Protein AF-A0A1J5JRM4-F1 (afdb_monomer)

Structure (mmCIF, N/CA/C/O backbone):
data_AF-A0A1J5JRM4-F1
#
_entry.id   AF-A0A1J5JRM4-F1
#
loop_
_atom_site.group_PDB
_atom_site.id
_atom_site.type_symbol
_atom_site.label_atom_id
_atom_site.label_alt_id
_atom_site.label_comp_id
_atom_site.label_asym_id
_atom_site.label_entity_id
_atom_site.label_seq_id
_atom_site.pdbx_PDB_ins_code
_atom_site.Cartn_x
_atom_site.Cartn_y
_atom_site.Cartn_z
_atom_site.occupancy
_atom_site.B_iso_or_equiv
_atom_site.auth_seq_id
_atom_site.auth_comp_id
_atom_site.auth_asym_id
_atom_site.auth_atom_id
_atom_site.pdbx_PDB_model_num
ATOM 1 N N . MET A 1 1 ? 2.157 -21.360 -23.390 1.00 80.12 1 MET A N 1
ATOM 2 C CA . MET A 1 1 ? 1.286 -21.694 -22.237 1.00 80.12 1 MET A CA 1
ATOM 3 C C . MET A 1 1 ? 1.100 -20.435 -21.395 1.00 80.12 1 MET A C 1
ATOM 5 O O . MET A 1 1 ? 2.101 -19.796 -21.102 1.00 80.12 1 MET A O 1
ATOM 9 N N . VAL A 1 2 ? -0.135 -20.054 -21.044 1.00 91.12 2 VAL A N 1
ATOM 10 C CA . VAL A 1 2 ? -0.454 -18.749 -20.412 1.00 91.12 2 VAL A CA 1
ATOM 11 C C . VAL A 1 2 ? 0.313 -18.512 -19.104 1.00 91.12 2 VAL A C 1
ATOM 13 O O . VAL A 1 2 ? 0.853 -17.432 -18.904 1.00 91.12 2 VAL A O 1
ATOM 16 N N . LEU A 1 3 ? 0.445 -19.534 -18.252 1.00 92.81 3 LEU A N 1
ATOM 17 C CA . LEU A 1 3 ? 1.163 -19.418 -16.975 1.00 92.81 3 LEU A CA 1
ATOM 18 C C . LEU A 1 3 ? 2.643 -19.044 -17.139 1.00 92.81 3 LEU A C 1
ATOM 20 O O . LEU A 1 3 ? 3.147 -18.221 -16.384 1.00 92.81 3 LEU A O 1
ATOM 24 N N . ALA A 1 4 ? 3.325 -19.606 -18.141 1.00 94.38 4 ALA A N 1
ATOM 25 C CA . ALA A 1 4 ? 4.727 -19.284 -18.402 1.00 94.38 4 ALA A CA 1
ATOM 26 C C . ALA A 1 4 ? 4.894 -17.818 -18.836 1.00 94.38 4 ALA A C 1
ATOM 28 O O . ALA A 1 4 ? 5.795 -17.141 -18.355 1.00 94.38 4 ALA A O 1
ATOM 29 N N . ALA A 1 5 ? 3.981 -17.311 -19.673 1.00 93.81 5 ALA A N 1
ATOM 30 C CA . ALA A 1 5 ? 3.987 -15.911 -20.096 1.00 93.81 5 ALA A CA 1
ATOM 31 C C . ALA A 1 5 ? 3.731 -14.948 -18.923 1.00 93.81 5 ALA A C 1
ATOM 33 O O . ALA A 1 5 ? 4.382 -13.911 -18.823 1.00 93.81 5 ALA A O 1
ATOM 34 N N . LEU A 1 6 ? 2.821 -15.305 -18.007 1.00 96.25 6 LEU A N 1
ATOM 35 C CA . LEU A 1 6 ? 2.580 -14.521 -16.793 1.00 96.25 6 LEU A CA 1
ATOM 36 C C . LEU A 1 6 ? 3.797 -14.519 -15.862 1.00 96.25 6 LEU A C 1
ATOM 38 O O . LEU A 1 6 ? 4.159 -13.467 -15.350 1.00 96.25 6 LEU A O 1
ATOM 42 N N . ALA A 1 7 ? 4.452 -15.665 -15.668 1.00 95.38 7 ALA A N 1
ATOM 43 C CA . ALA A 1 7 ? 5.655 -15.755 -14.843 1.00 95.38 7 ALA A CA 1
ATOM 44 C C . ALA A 1 7 ? 6.826 -14.944 -15.427 1.00 95.38 7 ALA A C 1
ATOM 46 O O . ALA A 1 7 ? 7.523 -14.245 -14.691 1.00 95.38 7 ALA A O 1
ATOM 47 N N . GLU A 1 8 ? 7.019 -14.997 -16.747 1.00 95.19 8 GLU A N 1
ATOM 48 C CA . GLU A 1 8 ? 8.041 -14.207 -17.438 1.00 95.19 8 GLU A CA 1
ATOM 49 C C . GLU A 1 8 ? 7.795 -12.705 -17.264 1.00 95.19 8 GLU A C 1
ATOM 51 O O . GLU A 1 8 ? 8.706 -11.947 -16.917 1.00 95.19 8 GLU A O 1
ATOM 56 N N . GLU A 1 9 ? 6.555 -12.259 -17.456 1.00 94.75 9 GLU A N 1
ATOM 57 C CA . GLU A 1 9 ? 6.234 -10.854 -17.265 1.00 94.75 9 GLU A CA 1
ATOM 58 C C . GLU A 1 9 ? 6.305 -10.426 -15.804 1.00 94.75 9 GLU A C 1
ATOM 60 O O . GLU A 1 9 ? 6.806 -9.340 -15.541 1.00 94.75 9 GLU A O 1
ATOM 65 N N . PHE A 1 10 ? 5.876 -11.261 -14.857 1.00 95.19 10 PHE A N 1
ATOM 66 C CA . PHE A 1 10 ? 6.041 -10.984 -13.433 1.00 95.19 10 PHE A CA 1
ATOM 67 C C . PHE A 1 10 ? 7.498 -10.653 -13.105 1.00 95.19 10 PHE A C 1
ATOM 69 O O . PHE A 1 10 ? 7.787 -9.623 -12.490 1.00 95.19 10 PHE A O 1
ATOM 76 N N . ALA A 1 11 ? 8.420 -11.503 -13.569 1.00 93.88 11 ALA A N 1
ATOM 77 C CA . ALA A 1 11 ? 9.844 -11.305 -13.363 1.00 93.88 11 ALA A CA 1
ATOM 78 C C . ALA A 1 11 ? 10.319 -9.990 -14.002 1.00 93.88 11 ALA A C 1
ATOM 80 O O . ALA A 1 11 ? 10.980 -9.185 -13.342 1.00 93.88 11 ALA A O 1
ATOM 81 N N . GLY A 1 12 ? 9.929 -9.739 -15.256 1.00 93.44 12 GLY A N 1
ATOM 82 C CA . GLY A 1 12 ? 10.279 -8.520 -15.987 1.00 93.44 12 GLY A CA 1
ATOM 83 C C . GLY A 1 12 ? 9.706 -7.232 -15.386 1.00 93.44 12 GLY A C 1
ATOM 84 O O . GLY A 1 12 ? 10.345 -6.183 -15.451 1.00 93.44 12 GLY A O 1
ATOM 85 N N . LEU A 1 13 ? 8.511 -7.300 -14.800 1.00 93.38 13 LEU A N 1
ATOM 86 C CA . LEU A 1 13 ? 7.767 -6.136 -14.333 1.00 93.38 13 LEU A CA 1
ATOM 87 C C . LEU A 1 13 ? 8.112 -5.749 -12.894 1.00 93.38 1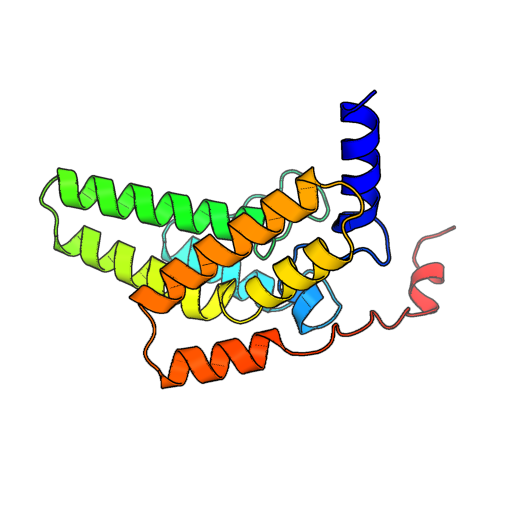3 LEU A C 1
ATOM 89 O O . LEU A 1 13 ? 8.100 -4.555 -12.588 1.00 93.38 13 LEU A O 1
ATOM 93 N N . PHE A 1 14 ? 8.446 -6.722 -12.037 1.00 93.00 14 PHE A N 1
ATOM 94 C CA . PHE A 1 14 ? 8.594 -6.494 -10.593 1.00 93.00 14 PHE A CA 1
ATOM 95 C C . PHE A 1 14 ? 9.896 -6.996 -9.959 1.00 93.00 14 PHE A C 1
ATOM 97 O O . PHE A 1 14 ? 10.184 -6.580 -8.840 1.00 93.00 14 PHE A O 1
ATOM 104 N N . VAL A 1 15 ? 10.668 -7.870 -10.615 1.00 88.19 15 VAL A N 1
ATOM 105 C CA . VAL A 1 15 ? 11.790 -8.578 -9.960 1.00 88.19 15 VAL A CA 1
ATOM 106 C C . VAL A 1 15 ? 13.154 -8.139 -10.487 1.00 88.19 15 VAL A C 1
ATOM 108 O O . VAL A 1 15 ? 14.070 -7.881 -9.709 1.00 88.19 15 VAL A O 1
ATOM 111 N N . VAL A 1 16 ? 13.324 -8.079 -11.807 1.00 85.50 16 VAL A N 1
ATOM 112 C CA . VAL A 1 16 ? 14.647 -7.871 -12.419 1.00 85.50 16 VAL A CA 1
ATOM 113 C C . VAL A 1 16 ? 15.132 -6.415 -12.316 1.00 85.50 16 VAL A C 1
ATOM 115 O O . VAL A 1 16 ? 14.324 -5.493 -12.210 1.00 85.50 16 VAL A O 1
ATOM 118 N N . PRO A 1 17 ? 16.450 -6.146 -12.394 1.00 78.50 17 PRO A N 1
ATOM 119 C CA . PRO A 1 17 ? 16.962 -4.779 -12.462 1.00 78.50 17 PRO A CA 1
ATOM 120 C C . PRO A 1 17 ? 16.314 -3.966 -13.593 1.00 78.50 17 PRO A C 1
ATOM 122 O O . PRO A 1 17 ? 16.227 -4.422 -14.730 1.00 78.50 17 PRO A O 1
ATOM 125 N N . GLY A 1 18 ? 15.867 -2.748 -13.279 1.00 79.69 18 GLY A N 1
ATOM 126 C CA . GLY A 1 18 ? 15.128 -1.893 -14.218 1.00 79.69 18 GLY A CA 1
ATOM 127 C C . GLY A 1 18 ? 13.610 -2.115 -14.239 1.00 79.69 18 GLY A C 1
ATOM 128 O O . GLY A 1 18 ? 12.910 -1.352 -14.905 1.00 79.69 18 GLY A O 1
ATOM 129 N N . ALA A 1 19 ? 13.099 -3.095 -13.487 1.00 88.38 19 ALA A N 1
ATOM 130 C CA . ALA A 1 19 ? 11.674 -3.297 -13.244 1.00 88.38 19 ALA A CA 1
ATOM 131 C C . ALA A 1 19 ? 11.022 -2.121 -12.491 1.00 88.38 19 ALA A C 1
ATOM 133 O O . ALA A 1 19 ? 11.688 -1.291 -11.859 1.00 88.38 19 ALA A O 1
ATOM 134 N N . VAL A 1 20 ? 9.686 -2.078 -12.502 1.00 92.00 20 VAL A N 1
ATOM 135 C CA . VAL A 1 20 ? 8.899 -1.121 -11.712 1.00 92.00 20 VAL A CA 1
ATOM 136 C C . VAL A 1 20 ? 8.717 -1.683 -10.303 1.00 92.00 20 VAL A C 1
ATOM 138 O O . VAL A 1 20 ? 7.660 -2.198 -9.940 1.00 92.00 20 VAL A O 1
ATOM 141 N N . MET A 1 21 ? 9.785 -1.587 -9.511 1.00 92.75 21 MET A N 1
ATOM 142 C CA . MET A 1 21 ? 9.885 -2.205 -8.187 1.00 92.75 21 MET A CA 1
ATOM 143 C C . MET A 1 21 ? 8.671 -1.879 -7.288 1.00 92.75 21 MET A C 1
ATOM 145 O O . MET A 1 21 ? 8.353 -0.700 -7.107 1.00 92.75 21 MET A O 1
ATOM 149 N N . PRO A 1 22 ? 8.001 -2.890 -6.703 1.00 95.50 22 PRO A N 1
ATOM 150 C CA . PRO A 1 22 ? 6.765 -2.751 -5.919 1.00 95.50 22 PRO A CA 1
ATOM 151 C C . PRO A 1 22 ? 6.967 -2.230 -4.484 1.00 95.50 22 PRO A C 1
ATOM 153 O O . PRO A 1 22 ? 6.220 -2.598 -3.579 1.00 95.50 22 PRO A O 1
ATOM 156 N N . PHE A 1 23 ? 7.957 -1.363 -4.262 1.00 96.19 23 PHE A N 1
ATOM 157 C CA . PHE A 1 23 ? 8.314 -0.838 -2.941 1.00 96.19 23 PHE A CA 1
ATOM 158 C C . PHE A 1 23 ? 8.194 0.679 -2.901 1.00 96.19 23 PHE A C 1
ATOM 160 O O . PHE A 1 23 ? 8.652 1.374 -3.816 1.00 96.19 23 PHE A O 1
ATOM 167 N N . ARG A 1 24 ? 7.657 1.208 -1.799 1.00 96.06 24 ARG A N 1
ATOM 168 C CA . ARG A 1 24 ? 7.547 2.656 -1.597 1.00 96.06 24 ARG A CA 1
ATOM 169 C C . ARG A 1 24 ? 8.909 3.342 -1.633 1.00 96.06 24 ARG A C 1
ATOM 171 O O . ARG A 1 24 ? 9.076 4.347 -2.321 1.00 96.06 24 ARG A O 1
ATOM 178 N N . SER A 1 25 ? 9.872 2.803 -0.895 1.00 95.50 25 SER A N 1
ATOM 179 C CA . SER A 1 25 ? 11.256 3.273 -0.839 1.00 95.50 25 SER A CA 1
ATOM 180 C C . SER A 1 25 ? 11.854 3.370 -2.240 1.00 95.50 25 SER A C 1
ATOM 182 O O . SER A 1 25 ? 12.354 4.431 -2.623 1.00 95.50 25 SER A O 1
ATOM 184 N N . ALA A 1 26 ? 11.711 2.314 -3.047 1.00 93.75 26 ALA A N 1
ATOM 185 C CA . ALA A 1 26 ? 12.207 2.290 -4.418 1.00 93.75 26 ALA A CA 1
ATOM 186 C C . ALA A 1 26 ? 11.510 3.333 -5.301 1.00 93.75 26 ALA A C 1
ATOM 188 O O . ALA A 1 26 ? 12.173 4.025 -6.070 1.00 93.75 26 ALA A O 1
ATOM 189 N N . PHE A 1 27 ? 10.193 3.497 -5.169 1.00 92.31 27 PHE A N 1
ATOM 190 C CA . PHE A 1 27 ? 9.445 4.485 -5.943 1.00 92.31 27 PHE A CA 1
ATOM 191 C C . PHE A 1 27 ? 9.827 5.930 -5.593 1.00 92.31 27 PHE A C 1
ATOM 193 O O . PHE A 1 27 ? 9.967 6.769 -6.484 1.00 92.31 27 PHE A O 1
ATOM 200 N N . GLU A 1 28 ? 9.980 6.235 -4.303 1.00 91.44 28 GLU A N 1
ATOM 201 C CA . GLU A 1 28 ? 10.236 7.595 -3.823 1.00 91.44 28 GLU A CA 1
ATOM 202 C C . GLU A 1 28 ? 11.711 8.003 -3.924 1.00 91.44 28 GLU A C 1
ATOM 204 O O . GLU A 1 28 ? 11.998 9.174 -4.167 1.00 91.44 28 GLU A O 1
ATOM 209 N N . THR A 1 29 ? 12.639 7.063 -3.734 1.00 90.88 29 THR A N 1
ATOM 210 C CA . THR A 1 29 ? 14.080 7.354 -3.586 1.00 90.88 29 THR A CA 1
ATOM 211 C C . THR A 1 29 ? 14.961 6.667 -4.628 1.00 90.88 29 THR A C 1
ATOM 213 O O . THR A 1 29 ? 16.145 6.979 -4.749 1.00 90.88 29 THR A O 1
ATOM 216 N N . GLY A 1 30 ? 14.415 5.703 -5.371 1.00 89.75 30 GLY A N 1
ATOM 217 C CA . GLY A 1 30 ? 15.182 4.810 -6.237 1.00 89.75 30 GLY A CA 1
ATOM 218 C C . GLY A 1 30 ? 15.886 3.672 -5.489 1.00 89.75 30 GLY A C 1
ATOM 219 O O . GLY A 1 30 ? 16.508 2.833 -6.129 1.00 89.75 30 GLY A O 1
ATOM 220 N N . ARG A 1 31 ? 15.822 3.587 -4.155 1.00 90.69 31 ARG A N 1
ATOM 221 C CA . ARG A 1 31 ? 16.491 2.539 -3.361 1.00 90.69 31 ARG A CA 1
ATOM 222 C C . ARG A 1 31 ? 15.490 1.799 -2.485 1.00 90.69 31 ARG A C 1
ATOM 224 O O . ARG A 1 31 ? 14.584 2.421 -1.952 1.00 90.69 31 ARG A O 1
ATOM 231 N N . MET A 1 32 ? 15.661 0.486 -2.340 1.00 91.81 32 MET A N 1
ATOM 232 C CA . MET A 1 32 ? 14.877 -0.325 -1.401 1.00 91.81 32 MET A CA 1
ATOM 233 C C . MET A 1 32 ? 15.414 -0.180 0.027 1.00 91.81 32 MET A C 1
ATOM 235 O O . MET A 1 32 ? 16.544 0.283 0.212 1.00 91.81 32 MET A O 1
ATOM 239 N N . PHE A 1 33 ? 14.617 -0.601 1.013 1.00 91.19 33 PHE A N 1
ATOM 240 C CA . PHE A 1 33 ? 15.008 -0.649 2.425 1.00 91.19 33 PHE A CA 1
ATOM 241 C C . PHE A 1 33 ? 15.529 0.699 2.939 1.00 91.19 33 PHE A C 1
ATOM 243 O O . PHE A 1 33 ? 16.688 0.864 3.311 1.00 91.19 33 PHE A O 1
ATOM 250 N N . GLN A 1 34 ? 14.662 1.702 2.846 1.00 95.50 34 GLN A N 1
ATOM 251 C CA . GLN A 1 34 ? 14.924 3.086 3.250 1.00 95.50 34 GLN A CA 1
ATOM 252 C C . GLN A 1 34 ? 13.962 3.464 4.392 1.00 95.50 34 GLN A C 1
ATOM 254 O O . GLN A 1 34 ? 13.126 2.635 4.754 1.00 95.50 34 GLN A O 1
ATOM 259 N N . PRO A 1 35 ? 13.993 4.693 4.948 1.00 96.62 35 PRO A N 1
ATOM 260 C CA . PRO A 1 35 ? 13.118 5.070 6.066 1.00 96.62 35 PRO A CA 1
ATOM 261 C C . PRO A 1 35 ? 11.616 4.825 5.832 1.00 96.62 35 PRO A C 1
ATOM 263 O O . PRO A 1 35 ? 10.849 4.687 6.779 1.00 96.62 35 PRO A O 1
ATOM 266 N N . GLN A 1 36 ? 11.164 4.736 4.576 1.00 96.81 36 GLN A N 1
ATOM 267 C CA . GLN A 1 36 ? 9.803 4.320 4.220 1.00 96.81 36 GLN A CA 1
ATOM 268 C C . GLN A 1 36 ? 9.443 2.922 4.747 1.00 96.81 36 GLN A C 1
ATOM 270 O O . GLN A 1 36 ? 8.301 2.705 5.151 1.00 96.81 36 GLN A O 1
ATOM 275 N N . SER A 1 37 ? 10.402 1.995 4.753 1.00 96.75 37 SER A N 1
ATOM 276 C CA . SER A 1 37 ? 10.263 0.652 5.317 1.00 96.75 37 SER A CA 1
ATOM 277 C C . SER A 1 37 ? 10.050 0.720 6.833 1.00 96.75 37 SER A C 1
ATOM 279 O O . SER A 1 37 ? 9.113 0.110 7.350 1.00 96.75 37 SER A O 1
ATOM 281 N N . ASP A 1 38 ? 10.827 1.545 7.535 1.00 96.94 38 ASP A N 1
ATOM 282 C CA . ASP A 1 38 ? 10.683 1.737 8.984 1.00 96.94 38 ASP A CA 1
ATOM 283 C C . ASP A 1 38 ? 9.333 2.369 9.341 1.00 96.94 38 ASP A C 1
ATOM 285 O O . ASP A 1 38 ? 8.666 1.936 10.279 1.00 96.94 38 ASP A O 1
ATOM 289 N N . LEU A 1 39 ? 8.878 3.350 8.553 1.00 97.88 39 LEU A N 1
ATOM 290 C CA . LEU A 1 39 ? 7.569 3.985 8.734 1.00 97.88 39 LEU A CA 1
ATOM 291 C C . LEU A 1 39 ? 6.40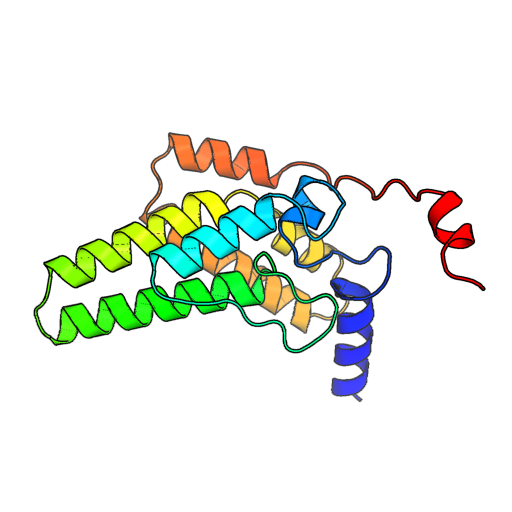4 3.001 8.555 1.00 97.88 39 LEU A C 1
ATOM 293 O O . LEU A 1 39 ? 5.409 3.101 9.277 1.00 97.88 39 LEU A O 1
ATOM 297 N N . ALA A 1 40 ? 6.511 2.062 7.611 1.00 97.69 40 ALA A N 1
ATOM 298 C CA . ALA A 1 40 ? 5.523 1.001 7.438 1.00 97.69 40 ALA A CA 1
ATOM 299 C C . ALA A 1 40 ? 5.547 0.029 8.630 1.00 97.69 40 ALA A C 1
ATOM 301 O O . ALA A 1 40 ? 4.505 -0.234 9.228 1.00 97.69 40 ALA A O 1
ATOM 302 N N . SER A 1 41 ? 6.739 -0.417 9.038 1.00 97.88 41 SER A N 1
ATOM 303 C CA . SER A 1 41 ? 6.928 -1.318 10.183 1.00 97.88 41 SER A CA 1
ATOM 304 C C . SER A 1 41 ? 6.409 -0.724 11.500 1.00 97.88 41 SER A C 1
ATOM 306 O O . SER A 1 41 ? 5.738 -1.402 12.282 1.00 97.88 41 SER A O 1
ATOM 308 N N . ALA A 1 42 ? 6.638 0.573 11.724 1.00 97.75 42 ALA A N 1
ATOM 309 C CA . ALA A 1 42 ? 6.126 1.288 12.889 1.00 97.75 42 ALA A CA 1
ATOM 310 C C . ALA A 1 42 ? 4.590 1.299 12.925 1.00 97.75 42 ALA A C 1
ATOM 312 O O . ALA A 1 42 ? 4.004 1.104 13.988 1.00 97.75 42 ALA A O 1
ATOM 313 N N . ALA A 1 43 ? 3.929 1.468 11.775 1.00 97.88 43 ALA A N 1
ATOM 314 C CA . ALA A 1 43 ? 2.471 1.413 11.700 1.00 97.88 43 ALA A CA 1
ATOM 315 C C . ALA A 1 43 ? 1.920 0.002 11.962 1.00 97.88 43 ALA A C 1
ATOM 317 O O . ALA A 1 43 ? 0.879 -0.134 12.606 1.00 97.88 43 ALA A O 1
ATOM 318 N N . TYR A 1 44 ? 2.625 -1.040 11.510 1.00 98.25 44 TYR A N 1
ATOM 319 C CA . TYR A 1 44 ? 2.274 -2.428 11.826 1.00 98.25 44 TYR A CA 1
ATOM 320 C C . TYR A 1 44 ? 2.377 -2.675 13.332 1.00 98.25 44 TYR A C 1
ATOM 322 O O . TYR A 1 44 ? 1.415 -3.134 13.947 1.00 98.25 44 TYR A O 1
ATOM 330 N N . THR A 1 45 ? 3.492 -2.260 13.934 1.00 97.81 45 THR A N 1
ATOM 331 C CA . THR A 1 45 ? 3.753 -2.404 15.373 1.00 97.81 45 THR A CA 1
ATOM 332 C C . THR A 1 45 ? 2.728 -1.648 16.218 1.00 97.81 45 THR A C 1
ATOM 334 O O . THR A 1 45 ? 2.196 -2.202 17.176 1.00 97.81 45 THR A O 1
ATOM 337 N N . GLU A 1 46 ? 2.379 -0.410 15.846 1.00 95.94 46 GLU A N 1
ATOM 338 C CA . GLU A 1 46 ? 1.344 0.386 16.531 1.00 95.94 46 GLU A CA 1
ATOM 339 C C . GLU A 1 46 ? -0.023 -0.325 16.542 1.00 95.94 46 GLU A C 1
ATOM 341 O O . GLU A 1 46 ? -0.818 -0.185 17.475 1.00 95.94 46 GLU A O 1
ATOM 346 N N . ALA A 1 47 ? -0.302 -1.099 15.496 1.00 95.88 47 ALA A N 1
ATOM 347 C CA . ALA A 1 47 ? -1.518 -1.882 15.355 1.00 95.88 47 ALA A CA 1
ATOM 348 C C . ALA A 1 47 ? -1.426 -3.289 15.980 1.00 95.88 47 ALA A C 1
ATOM 350 O O . ALA A 1 47 ? -2.406 -4.026 15.922 1.00 95.88 47 ALA A O 1
ATOM 351 N N . GLY A 1 48 ? -0.299 -3.653 16.601 1.00 96.69 48 GLY A N 1
ATOM 352 C CA . GLY A 1 48 ? -0.090 -4.965 17.222 1.00 96.69 48 GLY A CA 1
ATOM 353 C C . GLY A 1 48 ? 0.335 -6.069 16.247 1.00 96.69 48 GLY A C 1
ATOM 354 O O . GLY A 1 48 ? 0.234 -7.245 16.583 1.00 96.69 48 GLY A O 1
ATOM 355 N N . PHE A 1 49 ? 0.807 -5.708 15.053 1.00 97.25 49 PHE A N 1
ATOM 356 C CA . PHE A 1 49 ? 1.337 -6.639 14.058 1.00 97.25 49 PHE A CA 1
ATOM 357 C C . PHE A 1 49 ? 2.863 -6.588 14.002 1.00 97.25 49 PHE A C 1
ATOM 359 O O . PHE A 1 49 ? 3.481 -5.567 14.300 1.00 97.25 49 PHE A O 1
ATOM 366 N N . ALA A 1 50 ? 3.466 -7.679 13.536 1.00 94.12 50 ALA A N 1
ATOM 367 C CA . ALA A 1 50 ? 4.888 -7.758 13.239 1.00 94.12 50 ALA A CA 1
ATOM 368 C C . ALA A 1 50 ? 5.094 -8.189 11.784 1.00 94.12 50 ALA A C 1
ATOM 370 O O . ALA A 1 50 ? 4.409 -9.081 11.282 1.00 94.12 50 ALA A O 1
ATOM 371 N N . PHE A 1 51 ? 6.040 -7.542 11.103 1.00 94.31 51 PHE A N 1
ATOM 372 C CA . PHE A 1 51 ? 6.485 -7.974 9.784 1.00 94.31 51 PHE A CA 1
ATOM 373 C C . PHE A 1 51 ? 7.582 -9.030 9.933 1.00 94.31 51 PHE A C 1
ATOM 375 O O . PHE A 1 51 ? 8.576 -8.802 10.623 1.00 94.31 51 PHE A O 1
ATOM 382 N N . HIS A 1 52 ? 7.418 -10.157 9.245 1.00 92.75 52 HIS A N 1
ATOM 383 C CA . HIS A 1 52 ? 8.409 -11.223 9.180 1.00 92.75 52 HIS A CA 1
ATOM 384 C C . HIS A 1 52 ? 8.724 -11.517 7.717 1.00 92.75 52 HIS A C 1
ATOM 386 O O . HIS A 1 52 ? 7.862 -11.993 6.984 1.00 92.75 52 HIS A O 1
ATOM 392 N N . ALA A 1 53 ? 9.954 -11.220 7.299 1.00 90.31 53 ALA A N 1
ATOM 393 C CA . ALA A 1 53 ? 10.433 -11.599 5.978 1.00 90.31 53 ALA A CA 1
ATOM 394 C C . ALA A 1 53 ? 10.653 -13.116 5.926 1.00 90.31 53 ALA A C 1
ATOM 396 O O . ALA A 1 53 ? 11.342 -13.678 6.781 1.00 90.31 53 ALA A O 1
ATOM 397 N N . HIS A 1 54 ? 10.091 -13.768 4.915 1.00 86.44 54 HIS A N 1
ATOM 398 C CA . HIS A 1 54 ? 10.313 -15.184 4.627 1.00 86.44 54 HIS A CA 1
ATOM 399 C C . HIS A 1 54 ? 11.459 -15.384 3.637 1.00 86.44 54 HIS A C 1
ATOM 401 O O . HIS A 1 54 ? 12.155 -16.398 3.691 1.00 86.44 54 HIS A O 1
ATOM 407 N N . LEU A 1 55 ? 11.666 -14.412 2.748 1.00 84.88 55 LEU A N 1
ATOM 408 C CA . LEU A 1 55 ? 12.691 -14.436 1.712 1.00 84.88 55 LEU A CA 1
ATOM 409 C C . LEU A 1 55 ? 13.543 -13.165 1.744 1.00 84.88 55 LEU A C 1
ATOM 411 O O . LEU A 1 55 ? 13.117 -12.094 2.182 1.00 84.88 55 LEU A O 1
ATOM 415 N N . SER A 1 56 ? 14.771 -13.275 1.239 1.00 78.19 56 SER A N 1
ATOM 416 C CA . SER A 1 56 ? 15.636 -12.113 1.039 1.00 78.19 56 SER A CA 1
ATOM 417 C C . SER A 1 56 ? 15.008 -11.141 0.037 1.00 78.19 56 SER A C 1
ATOM 419 O O . SER A 1 56 ? 14.561 -11.548 -1.033 1.00 78.19 56 SER A O 1
ATOM 421 N N . GLY A 1 57 ? 15.012 -9.849 0.371 1.00 81.25 57 GLY A N 1
ATOM 422 C CA . GLY A 1 57 ? 14.426 -8.799 -0.470 1.00 81.25 57 GLY A CA 1
ATOM 423 C C . GLY A 1 57 ? 12.957 -8.488 -0.173 1.00 81.25 57 GLY A C 1
ATOM 424 O O . GLY A 1 57 ? 12.387 -7.616 -0.824 1.00 81.25 57 GLY A O 1
ATOM 425 N N . GLU A 1 58 ? 12.347 -9.143 0.817 1.00 89.00 58 GLU A N 1
ATOM 426 C CA . GLU A 1 58 ? 11.045 -8.736 1.343 1.00 89.00 58 GLU A CA 1
ATOM 427 C C . GLU A 1 58 ? 11.206 -7.594 2.351 1.00 89.00 58 GLU A C 1
ATOM 429 O O . GLU A 1 58 ? 11.933 -7.700 3.339 1.00 89.00 58 GLU A O 1
ATOM 434 N N . PHE A 1 59 ? 10.490 -6.496 2.115 1.00 95.88 59 PHE A N 1
ATOM 435 C CA . PHE A 1 59 ? 10.519 -5.312 2.967 1.00 95.88 59 PHE A CA 1
ATOM 436 C C . PHE A 1 59 ? 9.095 -4.886 3.338 1.00 95.88 59 PHE A C 1
ATOM 438 O O . PHE A 1 59 ? 8.168 -5.071 2.541 1.00 95.88 59 PHE A O 1
ATOM 445 N N . PRO A 1 60 ? 8.903 -4.281 4.525 1.00 97.62 60 PRO A N 1
ATOM 446 C CA . PRO A 1 60 ? 7.579 -3.922 5.034 1.00 97.62 60 PRO A CA 1
ATOM 447 C C . PRO A 1 60 ? 6.845 -2.907 4.149 1.00 97.62 60 PRO A C 1
ATOM 449 O O . PRO A 1 6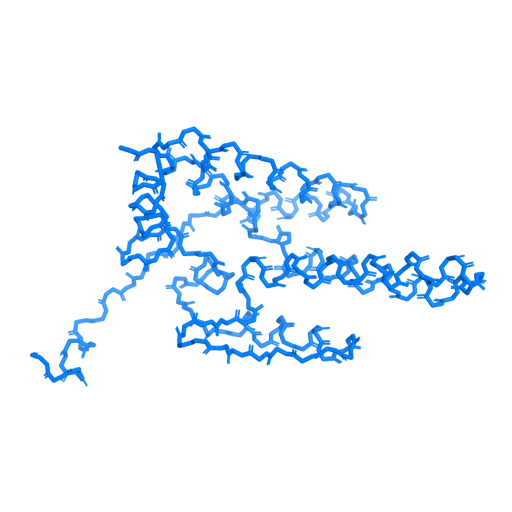0 ? 5.624 -2.801 4.232 1.00 97.62 60 PRO A O 1
ATOM 452 N N . ASP A 1 61 ? 7.555 -2.173 3.292 1.00 97.94 61 ASP A N 1
ATOM 453 C CA . ASP A 1 61 ? 6.988 -1.188 2.375 1.00 97.94 61 ASP A CA 1
ATOM 454 C C . ASP A 1 61 ? 6.683 -1.722 0.965 1.00 97.94 61 ASP A C 1
ATOM 456 O O . ASP A 1 61 ? 6.444 -0.941 0.038 1.00 97.94 61 ASP A O 1
ATOM 460 N N . HIS A 1 62 ? 6.672 -3.044 0.798 1.00 97.25 62 HIS A N 1
ATOM 461 C CA . HIS A 1 62 ? 6.151 -3.693 -0.398 1.00 97.25 62 HIS A CA 1
ATOM 462 C C . HIS A 1 62 ? 4.632 -3.484 -0.514 1.00 97.25 62 HIS A C 1
ATOM 464 O O . HIS A 1 62 ? 3.901 -3.690 0.458 1.00 97.25 62 HIS A O 1
ATOM 470 N N . ILE A 1 63 ? 4.120 -3.145 -1.702 1.00 97.38 63 ILE A N 1
ATOM 471 C CA . ILE A 1 6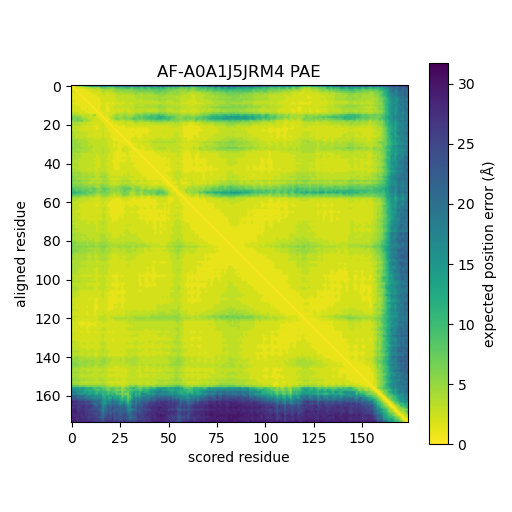3 ? 2.693 -2.824 -1.894 1.00 97.38 63 ILE A CA 1
ATOM 472 C C . ILE A 1 63 ? 1.765 -3.957 -1.443 1.00 97.38 63 ILE A C 1
ATOM 474 O O . ILE A 1 63 ? 0.770 -3.697 -0.776 1.00 97.38 63 ILE A O 1
ATOM 478 N N . ALA A 1 64 ? 2.104 -5.216 -1.735 1.00 95.75 64 ALA A N 1
ATOM 479 C CA . ALA A 1 64 ? 1.273 -6.347 -1.322 1.00 95.75 64 ALA A CA 1
ATOM 480 C C . ALA A 1 64 ? 1.229 -6.504 0.208 1.00 95.75 64 ALA A C 1
ATOM 482 O O . ALA A 1 64 ? 0.179 -6.828 0.753 1.00 95.75 64 ALA A O 1
ATOM 483 N N . VAL A 1 65 ? 2.334 -6.211 0.905 1.00 97.31 65 VAL A N 1
ATOM 484 C CA . VAL A 1 65 ? 2.403 -6.260 2.375 1.00 97.31 65 VAL A CA 1
ATOM 485 C C . VAL A 1 65 ? 1.578 -5.119 2.973 1.00 97.31 65 VAL A C 1
ATOM 487 O O . VAL A 1 65 ? 0.771 -5.342 3.872 1.00 97.31 65 VAL A O 1
ATOM 490 N N . MET A 1 66 ? 1.704 -3.911 2.415 1.00 98.31 66 MET A N 1
ATOM 491 C CA . MET A 1 66 ? 0.901 -2.757 2.825 1.00 98.31 66 MET A CA 1
ATOM 492 C C . MET A 1 66 ? -0.605 -2.990 2.627 1.00 98.31 66 MET A C 1
ATOM 494 O O . MET A 1 66 ? -1.402 -2.638 3.495 1.00 98.31 66 MET A O 1
ATOM 498 N N . LEU A 1 67 ? -1.014 -3.584 1.501 1.00 98.00 67 LEU A N 1
ATOM 499 C CA . LEU A 1 67 ? -2.421 -3.895 1.226 1.00 98.00 67 LEU A CA 1
ATOM 500 C C . LEU A 1 67 ? -2.947 -5.030 2.112 1.00 98.00 67 LEU A C 1
ATOM 502 O O . LEU A 1 67 ? -4.081 -4.953 2.580 1.00 98.00 67 LEU A O 1
ATOM 506 N N . ALA A 1 68 ? -2.121 -6.038 2.406 1.00 97.44 68 ALA A N 1
ATOM 507 C CA . ALA A 1 68 ? -2.465 -7.068 3.382 1.00 97.44 68 ALA A CA 1
ATOM 508 C C . ALA A 1 68 ? -2.719 -6.452 4.766 1.00 97.44 68 ALA A C 1
ATOM 510 O O . ALA A 1 68 ? -3.719 -6.770 5.405 1.00 97.44 68 ALA A O 1
ATOM 511 N N . PHE A 1 69 ? -1.886 -5.501 5.198 1.00 98.25 69 PHE A N 1
ATOM 512 C CA . PHE A 1 69 ? -2.125 -4.769 6.440 1.00 98.25 69 PHE A CA 1
ATOM 513 C C . PHE A 1 69 ? -3.454 -3.998 6.423 1.00 98.25 69 PHE A C 1
ATOM 515 O 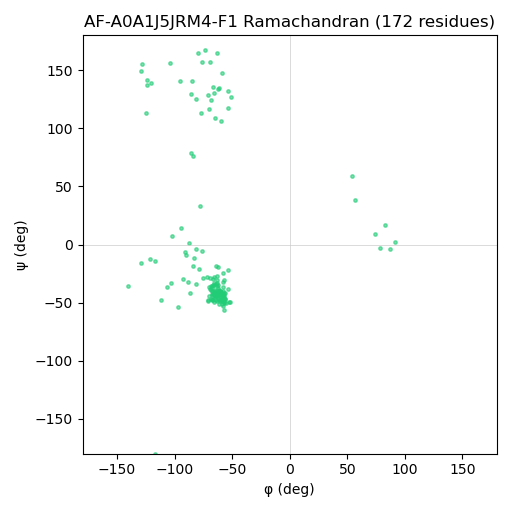O . PHE A 1 69 ? -4.223 -4.096 7.378 1.00 98.25 69 PHE A O 1
ATOM 522 N N . VAL A 1 70 ? -3.784 -3.296 5.331 1.00 98.00 70 VAL A N 1
ATOM 523 C CA . VAL A 1 70 ? -5.090 -2.621 5.193 1.00 98.00 70 VAL A CA 1
ATOM 524 C C . VAL A 1 70 ? -6.246 -3.618 5.319 1.00 98.00 70 VAL A C 1
ATOM 526 O O . VAL A 1 70 ? -7.177 -3.368 6.085 1.00 98.00 70 VAL A O 1
ATOM 529 N N . SER A 1 71 ? -6.161 -4.771 4.651 1.00 97.94 71 SER A N 1
ATOM 530 C CA . SER A 1 71 ? -7.163 -5.838 4.767 1.00 97.94 71 SER A CA 1
ATOM 531 C C . SER A 1 71 ? -7.347 -6.299 6.215 1.00 97.94 71 SER A C 1
ATOM 533 O O . SER A 1 71 ? -8.477 -6.445 6.675 1.00 97.94 71 SER A O 1
ATOM 535 N N . GLN A 1 72 ? -6.255 -6.478 6.963 1.00 98.12 72 GLN A N 1
ATOM 536 C CA . GLN A 1 72 ? -6.330 -6.861 8.375 1.00 98.12 72 GLN A CA 1
ATOM 537 C C . GLN A 1 72 ? -7.000 -5.769 9.218 1.00 98.12 72 GLN A C 1
ATOM 539 O O . GLN A 1 72 ? -7.860 -6.077 10.040 1.00 98.12 72 GLN A O 1
ATOM 544 N N . THR A 1 73 ? -6.679 -4.489 8.992 1.00 98.19 73 THR A N 1
ATOM 545 C CA . THR A 1 73 ? -7.339 -3.390 9.722 1.00 98.19 73 THR A CA 1
ATOM 546 C C . THR A 1 73 ? -8.848 -3.339 9.468 1.00 98.19 73 THR A C 1
ATOM 548 O O . THR A 1 73 ? -9.604 -3.136 10.414 1.00 98.19 73 THR A O 1
ATOM 551 N N . LEU A 1 74 ? -9.292 -3.599 8.231 1.00 97.81 74 LEU A N 1
ATOM 552 C CA . LEU A 1 74 ? -10.714 -3.698 7.883 1.00 97.81 74 LEU A CA 1
ATOM 553 C C . LEU A 1 74 ? -11.392 -4.885 8.575 1.00 97.81 74 LEU A C 1
ATOM 555 O O . LEU A 1 74 ? -12.499 -4.746 9.087 1.00 97.81 74 LEU A O 1
ATOM 559 N N . ALA A 1 75 ? -10.729 -6.043 8.629 1.00 98.44 75 ALA A N 1
ATOM 560 C CA . ALA A 1 75 ? -11.261 -7.219 9.312 1.00 98.44 75 ALA A CA 1
ATOM 561 C C . ALA A 1 75 ? -11.464 -6.963 10.815 1.00 98.44 75 ALA A C 1
ATOM 563 O O . ALA A 1 75 ? -12.500 -7.325 11.374 1.00 98.44 75 ALA A O 1
ATOM 564 N N . HIS A 1 76 ? -10.513 -6.286 11.464 1.00 98.56 76 HIS A N 1
ATOM 565 C CA . HIS A 1 76 ? -10.648 -5.894 12.867 1.00 98.56 76 HIS A CA 1
ATOM 566 C C . HIS A 1 76 ? -11.736 -4.835 13.096 1.00 98.56 76 HIS A C 1
ATOM 568 O O . HIS A 1 76 ? -12.482 -4.938 14.070 1.00 98.56 76 HIS A O 1
ATOM 574 N N . GLU A 1 77 ? -11.856 -3.848 12.203 1.00 98.44 77 GLU A N 1
ATOM 575 C CA . GLU A 1 77 ? -12.939 -2.854 12.219 1.00 98.44 77 GLU A CA 1
ATOM 576 C C . GLU A 1 77 ? -14.312 -3.546 12.139 1.00 98.44 77 GLU A C 1
ATOM 578 O O . GLU A 1 77 ? -15.177 -3.317 12.985 1.00 98.44 77 GLU A O 1
ATOM 583 N N . ALA A 1 78 ? -14.487 -4.472 11.191 1.00 98.50 78 ALA A N 1
ATOM 584 C CA . ALA A 1 78 ? -15.724 -5.230 11.010 1.00 98.50 78 ALA A CA 1
ATOM 585 C C . ALA A 1 78 ? -16.057 -6.139 12.208 1.00 98.50 78 ALA A C 1
ATOM 587 O O . ALA A 1 78 ? -17.218 -6.226 12.619 1.00 98.50 78 ALA A O 1
ATOM 588 N N . ALA A 1 79 ? -15.053 -6.796 12.797 1.00 98.62 79 ALA A N 1
ATOM 589 C CA . ALA A 1 79 ? -15.240 -7.625 13.985 1.00 98.62 79 ALA A CA 1
ATOM 590 C C . ALA A 1 79 ? -15.707 -6.793 15.191 1.00 98.62 79 ALA A C 1
ATOM 592 O O . ALA A 1 79 ? -16.642 -7.191 15.886 1.00 98.62 79 ALA A O 1
ATOM 593 N N . ALA A 1 80 ? -15.113 -5.613 15.402 1.00 98.56 80 ALA A N 1
ATOM 594 C CA . ALA A 1 80 ? -15.520 -4.694 16.461 1.00 98.56 80 ALA A CA 1
ATOM 595 C C . ALA A 1 80 ? -16.962 -4.195 16.266 1.00 98.56 80 ALA A C 1
ATOM 597 O O . ALA A 1 80 ? -17.751 -4.220 17.209 1.00 98.56 80 ALA A O 1
ATOM 598 N N . LEU A 1 81 ? -17.342 -3.835 15.033 1.00 98.44 81 LEU A N 1
ATOM 599 C CA . LEU A 1 81 ? -18.723 -3.457 14.704 1.00 98.44 81 LEU A CA 1
ATOM 600 C C . LEU A 1 81 ? -19.714 -4.595 14.971 1.00 98.44 81 LEU A C 1
ATOM 602 O O . LEU A 1 81 ? -20.771 -4.362 15.550 1.00 98.44 81 LEU A O 1
ATOM 606 N N . THR A 1 82 ? -19.358 -5.826 14.598 1.00 98.50 82 THR A N 1
ATOM 607 C CA . THR A 1 82 ? -20.195 -7.016 14.836 1.00 98.50 82 THR A CA 1
ATOM 608 C C . THR A 1 82 ? -20.401 -7.275 16.331 1.00 98.50 82 THR A C 1
ATOM 610 O O . THR A 1 82 ? -21.477 -7.700 16.742 1.00 98.50 82 THR A O 1
ATOM 613 N N . ALA A 1 83 ? -19.392 -6.981 17.153 1.00 98.31 83 ALA A N 1
ATOM 614 C CA . ALA A 1 83 ? -19.460 -7.091 18.608 1.00 98.31 83 ALA A CA 1
ATOM 615 C C . ALA A 1 83 ? -20.146 -5.890 19.298 1.00 98.31 83 ALA A C 1
ATOM 617 O O . ALA A 1 83 ? -20.296 -5.902 20.517 1.00 98.31 83 ALA A O 1
ATOM 618 N N . GLY A 1 84 ? -20.543 -4.852 18.552 1.00 98.50 84 GLY A N 1
ATOM 619 C CA . GLY A 1 84 ? -21.097 -3.610 19.106 1.00 98.50 84 GLY A CA 1
ATOM 620 C C . GLY A 1 84 ? -20.060 -2.686 19.762 1.00 98.50 84 GLY A C 1
ATOM 621 O O . GLY A 1 84 ? -20.430 -1.692 20.387 1.00 98.50 84 GLY A O 1
ATOM 622 N N . ASP A 1 85 ? -18.763 -2.972 19.615 1.00 98.56 85 ASP A N 1
ATOM 623 C CA . ASP A 1 85 ? -17.680 -2.136 20.135 1.00 98.56 85 ASP A CA 1
ATOM 624 C C . ASP A 1 85 ? -17.330 -1.020 19.138 1.00 98.56 85 ASP A C 1
ATOM 626 O O . ASP A 1 85 ? -16.359 -1.067 18.375 1.00 98.56 85 ASP A O 1
ATOM 630 N N . HIS A 1 86 ? -18.159 0.023 19.142 1.00 98.19 86 HIS A N 1
ATOM 631 C CA . HIS A 1 86 ? -17.980 1.185 18.273 1.00 98.19 86 HIS A CA 1
ATOM 632 C C . HIS A 1 86 ? -16.677 1.956 18.547 1.00 98.19 86 HIS A C 1
ATOM 634 O O . HIS A 1 86 ? -16.137 2.591 17.634 1.00 98.19 86 HIS A O 1
ATOM 640 N N . ALA A 1 87 ? -16.148 1.901 19.774 1.00 98.44 87 ALA A N 1
ATOM 641 C CA . ALA A 1 87 ? -14.906 2.578 20.129 1.00 98.44 87 ALA A CA 1
ATOM 642 C C . ALA A 1 87 ? -13.703 1.887 19.472 1.00 98.44 87 ALA A C 1
ATOM 644 O O . ALA A 1 87 ? -12.888 2.550 18.822 1.00 98.44 87 ALA A O 1
ATOM 645 N N . ALA A 1 88 ? -13.627 0.557 19.564 1.00 98.12 88 ALA A N 1
ATOM 646 C CA . ALA A 1 88 ? -12.595 -0.217 18.884 1.00 98.12 88 ALA A CA 1
ATOM 647 C C . ALA A 1 88 ? -12.705 -0.101 17.357 1.00 98.12 88 ALA A C 1
ATOM 649 O O . ALA A 1 88 ? -11.686 0.087 16.690 1.00 98.12 88 ALA A O 1
ATOM 650 N N . ALA A 1 89 ? -13.920 -0.139 16.799 1.00 98.56 89 ALA A N 1
ATOM 651 C CA . ALA A 1 89 ? -14.135 0.060 15.364 1.00 98.56 89 ALA A CA 1
ATOM 652 C C . ALA A 1 89 ? -13.581 1.414 14.890 1.00 98.56 89 ALA A C 1
ATOM 654 O O . ALA A 1 89 ? -12.803 1.474 13.938 1.00 98.56 89 ALA A O 1
ATOM 655 N N . THR A 1 90 ? -13.890 2.490 15.622 1.00 98.38 90 THR A N 1
ATOM 656 C CA . THR A 1 90 ? -13.379 3.838 15.329 1.00 98.38 90 THR A CA 1
ATOM 657 C C . THR A 1 90 ? -11.849 3.888 15.383 1.00 98.38 90 THR A C 1
ATOM 659 O O . THR A 1 90 ? -11.215 4.505 14.525 1.00 98.38 90 THR A O 1
ATOM 662 N N . LEU A 1 91 ? -11.223 3.218 16.356 1.00 98.06 91 LEU A N 1
ATOM 663 C CA . LEU A 1 91 ? -9.763 3.158 16.461 1.00 98.06 91 LEU A CA 1
ATOM 664 C C . LEU A 1 91 ? -9.130 2.448 15.252 1.00 98.06 91 LEU A C 1
ATOM 666 O O . LEU A 1 91 ? -8.132 2.928 14.704 1.00 98.06 91 LEU A O 1
ATOM 670 N N . TRP A 1 92 ? -9.706 1.328 14.811 1.00 98.38 92 TRP A N 1
ATOM 671 C CA . TRP A 1 92 ? -9.240 0.606 13.623 1.00 98.38 92 TRP A CA 1
ATOM 672 C C . TRP A 1 92 ? -9.406 1.425 12.348 1.00 98.38 92 TRP A C 1
ATOM 674 O O . TRP A 1 92 ? -8.458 1.526 11.563 1.00 98.38 92 TRP A O 1
ATOM 684 N N . GLN A 1 93 ? -10.544 2.102 12.200 1.00 98.12 93 GLN A N 1
ATOM 685 C CA . GLN A 1 93 ? -10.786 3.026 11.100 1.00 98.12 93 GLN A CA 1
ATOM 686 C C . GLN A 1 93 ? -9.727 4.140 11.068 1.00 98.12 93 GLN A C 1
ATOM 688 O O . GLN A 1 93 ? -9.120 4.395 10.029 1.00 98.12 93 GLN A O 1
ATOM 693 N N . GLN A 1 94 ? -9.432 4.780 12.204 1.00 97.94 94 GLN A N 1
ATOM 694 C CA . GLN A 1 94 ? -8.424 5.846 12.284 1.00 97.94 94 GLN A CA 1
ATOM 695 C C . GLN A 1 94 ? -7.020 5.356 11.903 1.00 97.94 94 GLN A C 1
ATOM 697 O O . GLN A 1 94 ? -6.299 6.041 11.168 1.00 97.94 94 GLN A O 1
ATOM 702 N N . ARG A 1 95 ? -6.631 4.158 12.363 1.00 97.88 95 ARG A N 1
ATOM 703 C CA . ARG A 1 95 ? -5.360 3.515 11.986 1.00 97.88 95 ARG A CA 1
ATOM 704 C C . ARG A 1 95 ? -5.291 3.277 10.478 1.00 97.88 95 ARG A C 1
ATOM 706 O O . ARG A 1 95 ? -4.305 3.675 9.851 1.00 97.88 95 ARG A O 1
ATOM 713 N N . ARG A 1 96 ? -6.352 2.707 9.897 1.00 97.75 96 ARG A N 1
ATOM 714 C CA . ARG A 1 96 ? -6.483 2.453 8.456 1.00 97.75 96 ARG A CA 1
ATOM 715 C C . ARG A 1 96 ? -6.382 3.739 7.644 1.00 97.75 96 ARG A C 1
ATOM 717 O O . ARG A 1 96 ? -5.547 3.822 6.748 1.00 97.75 96 ARG A O 1
ATOM 724 N N . VAL A 1 97 ? -7.161 4.766 7.988 1.00 98.25 97 VAL A N 1
ATOM 725 C CA . VAL A 1 97 ? -7.156 6.070 7.301 1.00 98.25 97 VAL A CA 1
ATOM 726 C C . VAL A 1 97 ? -5.770 6.703 7.347 1.00 98.25 97 VAL A C 1
ATOM 728 O O . VAL A 1 97 ? -5.232 7.125 6.322 1.00 98.25 97 VAL A O 1
ATOM 731 N N . ARG A 1 98 ? -5.132 6.724 8.521 1.00 98.12 98 ARG A N 1
ATOM 732 C CA . ARG A 1 98 ? -3.773 7.257 8.664 1.00 98.12 98 ARG A CA 1
ATOM 733 C C . ARG A 1 98 ? -2.770 6.489 7.803 1.00 98.12 98 ARG A C 1
ATOM 735 O O . ARG A 1 98 ? -1.919 7.123 7.177 1.00 98.12 98 ARG A O 1
ATOM 742 N N . PHE A 1 99 ? -2.861 5.161 7.755 1.00 98.38 99 PHE A N 1
ATOM 743 C CA . PHE A 1 99 ? -1.984 4.331 6.932 1.00 98.38 99 PHE A CA 1
ATOM 744 C C . PHE A 1 99 ? -2.214 4.567 5.434 1.00 98.38 99 PHE A C 1
ATOM 746 O O . PHE A 1 99 ? -1.259 4.847 4.708 1.00 98.38 99 PHE A O 1
ATOM 753 N N . LEU A 1 100 ? -3.472 4.574 4.983 1.00 98.19 100 LEU A N 1
ATOM 754 C CA . LEU A 1 100 ? -3.843 4.869 3.599 1.00 98.19 100 LEU A CA 1
ATOM 755 C C . LEU A 1 100 ? -3.299 6.227 3.154 1.00 98.19 100 LEU A C 1
ATOM 757 O O . LEU A 1 100 ? -2.617 6.310 2.138 1.00 98.19 100 LEU A O 1
ATOM 761 N N . LEU A 1 101 ? -3.513 7.290 3.930 1.00 98.19 101 LEU A N 1
ATOM 762 C CA . LEU A 1 101 ? -3.124 8.644 3.523 1.00 98.19 101 LEU A CA 1
ATOM 763 C C . LEU A 1 101 ? -1.616 8.919 3.619 1.00 98.19 101 LEU A C 1
ATOM 765 O O . LEU A 1 101 ? -1.104 9.772 2.886 1.00 98.19 101 LEU A O 1
ATOM 769 N N . ARG A 1 102 ? -0.898 8.250 4.531 1.00 97.38 102 ARG A N 1
ATOM 770 C CA . ARG A 1 102 ? 0.530 8.523 4.793 1.00 97.38 102 ARG A CA 1
ATOM 771 C C . ARG A 1 102 ? 1.486 7.507 4.177 1.00 97.38 102 ARG A C 1
ATOM 773 O O . ARG A 1 102 ? 2.595 7.899 3.821 1.00 97.38 102 ARG A O 1
ATOM 780 N N . GLN A 1 103 ? 1.088 6.241 4.077 1.00 98.00 103 GLN A N 1
ATOM 781 C CA . GLN A 1 103 ? 1.962 5.142 3.653 1.00 98.00 103 GLN A CA 1
ATOM 782 C C . GLN A 1 103 ? 1.649 4.655 2.234 1.00 98.00 103 GLN A C 1
ATOM 784 O O . GLN A 1 103 ? 2.580 4.376 1.488 1.00 98.00 103 GLN A O 1
ATOM 789 N N . ILE A 1 104 ? 0.377 4.617 1.820 1.00 98.25 104 ILE A N 1
ATOM 790 C CA . ILE A 1 104 ? -0.027 4.138 0.481 1.00 98.25 104 ILE A CA 1
ATOM 791 C C . ILE A 1 104 ? -0.228 5.301 -0.499 1.00 98.25 104 ILE A C 1
ATOM 793 O O . ILE A 1 104 ? 0.381 5.359 -1.568 1.00 98.25 104 ILE A O 1
ATOM 797 N N . GLY A 1 105 ? -1.063 6.265 -0.120 1.00 97.62 105 GLY A N 1
ATOM 798 C CA . GLY A 1 105 ? -1.556 7.336 -0.979 1.00 97.62 105 GLY A CA 1
ATOM 799 C C . GLY A 1 105 ? -0.486 8.150 -1.709 1.00 97.62 105 GLY A C 1
ATOM 800 O O . GLY A 1 105 ? -0.718 8.487 -2.868 1.00 97.62 105 GLY A O 1
ATOM 801 N N . PRO A 1 106 ? 0.678 8.478 -1.116 1.00 96.88 106 PRO A N 1
ATOM 802 C CA . PRO A 1 106 ? 1.688 9.296 -1.791 1.00 96.88 106 PRO A CA 1
ATOM 803 C C . PRO A 1 106 ? 2.322 8.677 -3.044 1.00 96.88 106 PRO A C 1
ATOM 805 O O . PRO A 1 106 ? 2.924 9.419 -3.822 1.00 96.88 106 PRO A O 1
ATOM 808 N N . TRP A 1 107 ? 2.223 7.357 -3.232 1.00 97.25 107 TRP A N 1
ATOM 809 C CA . TRP A 1 107 ? 3.021 6.650 -4.238 1.00 97.25 107 TRP A CA 1
ATOM 810 C C . TRP A 1 107 ? 2.274 5.545 -4.992 1.00 97.25 107 TRP A C 1
ATOM 812 O O . TRP A 1 107 ? 2.524 5.354 -6.183 1.00 97.25 107 TRP A O 1
ATOM 822 N N . ALA A 1 108 ? 1.373 4.813 -4.327 1.00 97.69 108 ALA A N 1
ATOM 823 C CA . ALA A 1 108 ? 0.843 3.553 -4.846 1.00 97.69 108 ALA A CA 1
ATOM 824 C C . ALA A 1 108 ? 0.052 3.726 -6.151 1.00 97.69 108 ALA A C 1
ATOM 826 O O . ALA A 1 108 ? 0.154 2.897 -7.050 1.00 97.69 108 ALA A O 1
ATOM 827 N N . ILE A 1 109 ? -0.680 4.832 -6.297 1.00 97.25 109 ILE A N 1
ATOM 828 C CA . ILE A 1 109 ? -1.476 5.141 -7.496 1.00 97.25 109 ILE A CA 1
ATOM 829 C C . ILE A 1 109 ? -0.544 5.413 -8.683 1.00 97.25 109 ILE A C 1
ATOM 831 O O . ILE A 1 109 ? -0.718 4.876 -9.774 1.00 97.25 109 ILE A O 1
ATOM 835 N N . GLY A 1 110 ? 0.487 6.233 -8.471 1.00 96.62 110 GLY A N 1
ATOM 836 C CA . GLY A 1 110 ? 1.500 6.540 -9.476 1.00 96.62 110 GLY A CA 1
ATOM 837 C C . GLY A 1 110 ? 2.340 5.315 -9.839 1.00 96.62 110 GLY A C 1
ATOM 838 O O . GLY A 1 110 ? 2.742 5.166 -10.994 1.00 96.62 110 GLY A O 1
ATOM 839 N N . TRP A 1 111 ? 2.579 4.419 -8.881 1.00 97.06 111 TRP A N 1
ATOM 840 C CA . TRP A 1 111 ? 3.205 3.123 -9.124 1.00 97.06 111 TRP A CA 1
ATOM 841 C C . TRP A 1 111 ? 2.313 2.220 -9.982 1.00 97.06 111 TRP A C 1
ATOM 843 O O . TRP A 1 111 ? 2.787 1.755 -11.018 1.00 97.06 111 TRP A O 1
ATOM 853 N N . CYS A 1 112 ? 1.025 2.065 -9.645 1.00 97.69 112 CYS A N 1
ATOM 854 C CA . CYS A 1 112 ? 0.074 1.259 -10.420 1.00 97.69 112 CYS A CA 1
ATOM 855 C C . CYS A 1 112 ? -0.006 1.721 -11.879 1.00 97.69 112 CYS A C 1
ATOM 857 O O . CYS A 1 112 ? 0.135 0.905 -12.788 1.00 97.69 112 CYS A O 1
ATOM 859 N N . ARG A 1 113 ? -0.129 3.034 -12.121 1.00 96.31 113 ARG A N 1
ATOM 860 C CA . ARG A 1 113 ? -0.142 3.604 -13.482 1.00 96.31 113 ARG A CA 1
ATOM 861 C C . ARG A 1 113 ? 1.119 3.271 -14.267 1.00 96.31 113 ARG A C 1
ATOM 863 O O . ARG A 1 113 ? 1.050 2.941 -15.448 1.00 96.31 113 ARG A O 1
ATOM 870 N N . ARG A 1 114 ? 2.284 3.369 -13.624 1.00 94.88 114 ARG A N 1
ATOM 871 C CA . ARG A 1 114 ? 3.568 3.101 -14.278 1.00 94.88 114 ARG A CA 1
ATOM 872 C C . ARG A 1 114 ? 3.777 1.629 -14.569 1.00 94.88 114 ARG A C 1
ATOM 874 O O . ARG A 1 114 ? 4.124 1.293 -15.696 1.00 94.88 114 ARG A O 1
ATOM 881 N N . ALA A 1 115 ? 3.544 0.770 -13.585 1.00 95.94 115 ALA A N 1
ATOM 882 C CA . ALA A 1 115 ? 3.611 -0.667 -13.783 1.00 95.94 115 ALA A CA 1
ATOM 883 C C . ALA A 1 115 ? 2.585 -1.106 -14.847 1.00 95.94 115 ALA A C 1
ATOM 885 O O . ALA A 1 115 ? 2.918 -1.878 -15.737 1.00 95.94 115 ALA A O 1
ATOM 886 N N . GLY A 1 116 ? 1.375 -0.535 -14.845 1.00 96.69 116 GLY A N 1
ATOM 887 C CA . GLY A 1 116 ? 0.333 -0.838 -15.828 1.00 96.69 116 GLY A CA 1
ATOM 888 C C . GLY A 1 116 ? 0.687 -0.376 -17.244 1.00 96.69 116 GLY A C 1
ATOM 889 O O . GLY A 1 116 ? 0.374 -1.068 -18.211 1.00 96.69 116 GLY A O 1
ATOM 890 N N . GLY A 1 117 ? 1.384 0.758 -17.373 1.00 95.81 117 GLY A N 1
ATOM 891 C CA . GLY A 1 117 ? 1.930 1.241 -18.645 1.00 95.81 117 GLY A CA 1
ATOM 892 C C . GLY A 1 117 ? 3.123 0.425 -19.156 1.00 95.81 117 GLY A C 1
ATOM 893 O O . GLY A 1 117 ? 3.327 0.344 -20.364 1.00 95.81 117 GLY A O 1
ATOM 894 N N . ALA A 1 118 ? 3.889 -0.198 -18.256 1.00 95.06 118 ALA A N 1
ATOM 895 C CA . ALA A 1 118 ? 4.973 -1.121 -18.598 1.00 95.06 118 ALA A CA 1
ATOM 896 C C . ALA A 1 118 ? 4.481 -2.559 -18.865 1.00 95.06 118 ALA A C 1
ATOM 898 O O . ALA A 1 118 ? 5.191 -3.340 -19.498 1.00 95.06 118 ALA A O 1
ATOM 899 N N . ALA A 1 119 ? 3.271 -2.904 -18.412 1.00 96.38 119 ALA A N 1
ATOM 900 C CA . ALA A 1 119 ? 2.675 -4.217 -18.606 1.00 96.38 119 ALA A CA 1
ATOM 901 C C . ALA A 1 119 ? 2.324 -4.478 -20.083 1.00 96.38 119 ALA A C 1
ATOM 903 O O . ALA A 1 119 ? 1.560 -3.749 -20.735 1.00 96.38 119 ALA A O 1
ATOM 904 N N . ARG A 1 120 ? 2.857 -5.583 -20.596 1.00 93.56 120 ARG A N 1
ATOM 905 C CA . ARG A 1 120 ? 2.626 -6.146 -21.924 1.00 93.56 120 ARG A CA 1
ATOM 906 C C . ARG A 1 120 ? 1.401 -7.059 -21.940 1.00 93.56 120 ARG A C 1
ATOM 908 O O . ARG A 1 120 ? 0.613 -6.954 -22.881 1.00 93.56 120 ARG A O 1
ATOM 915 N N . HIS A 1 121 ? 1.184 -7.899 -20.924 1.00 95.19 121 HIS A N 1
ATOM 916 C CA . HIS A 1 121 ? 0.007 -8.771 -20.878 1.00 95.19 121 HIS A CA 1
ATOM 917 C C . HIS A 1 121 ? -1.211 -8.043 -20.284 1.00 95.19 121 HIS A C 1
ATOM 919 O O . HIS A 1 121 ? -1.094 -7.320 -19.287 1.00 95.19 121 HIS A O 1
ATOM 925 N N . PRO A 1 122 ? -2.422 -8.273 -20.830 1.00 95.88 122 PRO A N 1
ATOM 926 C CA . PRO A 1 122 ? -3.650 -7.657 -20.324 1.00 95.88 122 PRO A CA 1
ATOM 927 C C . PRO A 1 122 ? -3.931 -7.940 -18.844 1.00 95.88 122 PRO A C 1
ATOM 929 O O . PRO A 1 122 ? -4.510 -7.098 -18.168 1.00 95.88 122 PRO A O 1
ATOM 932 N N . PHE A 1 123 ? -3.495 -9.097 -18.336 1.00 96.94 123 PHE A N 1
ATOM 933 C CA . PHE A 1 123 ? -3.675 -9.493 -16.934 1.00 96.94 123 PHE A CA 1
ATOM 934 C C . PHE A 1 123 ? -3.078 -8.479 -15.950 1.00 96.94 123 PHE A C 1
ATOM 936 O O . PHE A 1 123 ? -3.805 -7.945 -15.115 1.00 96.94 123 PHE A O 1
ATOM 943 N N . TYR A 1 124 ? -1.780 -8.170 -16.064 1.00 97.25 124 TYR A N 1
ATOM 944 C CA . TYR A 1 124 ? -1.134 -7.235 -15.139 1.00 97.25 124 TYR A CA 1
ATOM 945 C C . TYR A 1 124 ? -1.663 -5.817 -15.317 1.00 97.25 124 TYR A C 1
ATOM 947 O O . TYR A 1 124 ? -1.875 -5.123 -14.326 1.00 97.25 124 TYR A O 1
ATOM 955 N N . ARG A 1 125 ? -1.974 -5.407 -16.553 1.00 97.56 125 ARG A N 1
ATOM 956 C CA . ARG A 1 125 ? -2.625 -4.116 -16.807 1.00 97.56 125 ARG A CA 1
ATOM 957 C C . ARG A 1 125 ? -3.972 -4.005 -16.088 1.00 97.56 125 ARG A C 1
ATOM 959 O O . ARG A 1 125 ? -4.240 -2.979 -15.470 1.00 97.56 125 ARG A O 1
ATOM 966 N N . ALA A 1 126 ? -4.796 -5.050 -16.153 1.00 98.00 126 ALA A N 1
ATOM 967 C CA . ALA A 1 126 ? -6.103 -5.083 -15.505 1.00 98.00 126 ALA A CA 1
ATOM 968 C C . ALA A 1 126 ? -5.987 -5.102 -13.974 1.00 98.00 126 ALA A C 1
ATOM 970 O O . ALA A 1 126 ? -6.640 -4.296 -13.318 1.00 98.00 126 ALA A O 1
ATOM 971 N N . ILE A 1 127 ? -5.123 -5.957 -13.413 1.00 97.69 127 ILE A N 1
ATOM 972 C CA . ILE A 1 127 ? -4.867 -6.019 -11.964 1.00 97.69 127 ILE A CA 1
ATOM 973 C C . ILE A 1 127 ? -4.402 -4.659 -11.440 1.00 97.69 127 ILE A C 1
ATOM 975 O O . ILE A 1 127 ? -4.973 -4.149 -10.484 1.00 97.69 127 ILE A O 1
ATOM 979 N N . LEU A 1 128 ? -3.414 -4.036 -12.086 1.00 98.19 128 LEU A N 1
ATOM 980 C CA . LEU A 1 128 ? -2.863 -2.757 -11.638 1.00 98.19 128 LEU A CA 1
ATOM 981 C C . LEU A 1 128 ? -3.873 -1.616 -11.780 1.00 98.19 128 LEU A C 1
ATOM 983 O O . LEU A 1 128 ? -3.952 -0.7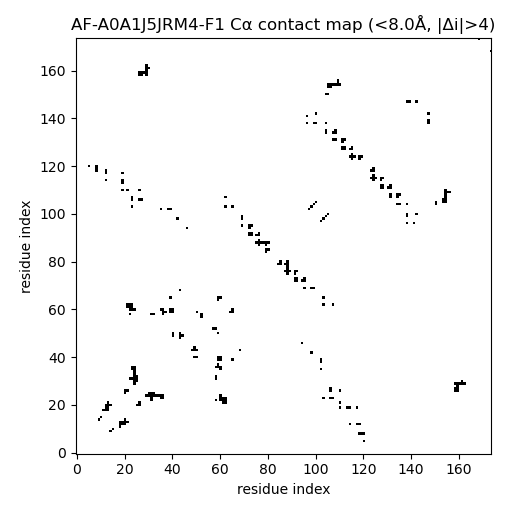65 -10.898 1.00 98.19 128 LEU A O 1
ATOM 987 N N . GLY A 1 129 ? -4.676 -1.619 -12.849 1.00 98.31 129 GLY A N 1
ATOM 988 C CA . GLY A 1 129 ? -5.772 -0.666 -13.019 1.00 98.31 129 GLY A CA 1
ATOM 989 C C . GLY A 1 129 ? -6.857 -0.820 -11.949 1.00 98.31 129 GLY A C 1
ATOM 990 O O . GLY A 1 129 ? -7.321 0.178 -11.403 1.00 98.31 129 GLY A O 1
ATOM 991 N N . LEU A 1 130 ? -7.223 -2.057 -11.599 1.00 98.38 130 LEU A N 1
ATOM 992 C CA . LEU A 1 130 ? -8.163 -2.335 -10.513 1.00 98.38 130 LEU A CA 1
ATOM 993 C C . LEU A 1 130 ? -7.597 -1.887 -9.161 1.00 98.38 130 LEU A C 1
ATOM 995 O O . LEU A 1 130 ? -8.275 -1.186 -8.415 1.00 98.38 130 LEU A O 1
ATOM 999 N N . THR A 1 131 ? -6.347 -2.245 -8.855 1.00 98.12 131 THR A N 1
ATOM 1000 C CA . THR A 1 131 ? -5.675 -1.837 -7.614 1.00 98.12 131 THR A CA 1
ATOM 1001 C C . THR A 1 131 ? -5.607 -0.316 -7.488 1.00 98.12 131 THR A C 1
ATOM 1003 O O . THR A 1 131 ? -5.896 0.217 -6.420 1.00 98.12 131 THR A O 1
ATOM 1006 N N . GLU A 1 132 ? -5.288 0.396 -8.574 1.00 98.19 132 GLU A N 1
ATOM 1007 C CA . GLU A 1 132 ? -5.300 1.861 -8.603 1.00 98.19 132 GLU A CA 1
ATOM 1008 C C . GLU A 1 132 ? -6.671 2.429 -8.219 1.00 98.19 132 GLU A C 1
ATOM 1010 O O . GLU A 1 132 ? -6.755 3.313 -7.366 1.00 98.19 132 GLU A O 1
ATOM 1015 N N . GLN A 1 133 ? -7.733 1.924 -8.852 1.00 98.06 133 GLN A N 1
ATOM 1016 C CA . GLN A 1 133 ? -9.096 2.415 -8.652 1.00 98.06 133 GLN A CA 1
ATOM 1017 C C . GLN A 1 133 ? -9.589 2.161 -7.232 1.00 98.06 133 GLN A C 1
ATOM 1019 O O . GLN A 1 133 ? -10.132 3.075 -6.619 1.00 98.06 133 GLN A O 1
ATOM 1024 N N . VAL A 1 134 ? -9.352 0.962 -6.693 1.00 97.81 134 VAL A N 1
ATOM 1025 C CA . VAL A 1 134 ? -9.739 0.607 -5.320 1.00 97.81 134 VAL A CA 1
ATOM 1026 C C . VAL A 1 134 ? -9.030 1.512 -4.314 1.00 97.81 134 VAL A C 1
ATOM 1028 O O . VAL A 1 134 ? -9.685 2.160 -3.507 1.00 97.81 134 VAL A O 1
ATOM 1031 N N . ILE A 1 135 ? -7.702 1.647 -4.414 1.00 97.81 135 ILE A N 1
ATOM 1032 C CA . ILE A 1 135 ? -6.933 2.516 -3.509 1.00 97.81 135 ILE A CA 1
ATOM 1033 C C . ILE A 1 135 ? -7.413 3.969 -3.604 1.00 97.81 135 ILE A C 1
ATOM 1035 O O . ILE A 1 135 ? -7.514 4.660 -2.590 1.00 97.81 135 ILE A O 1
ATOM 1039 N N . TRP A 1 136 ? -7.670 4.462 -4.817 1.00 97.81 136 TRP A N 1
ATOM 1040 C CA . TRP A 1 136 ? -8.112 5.840 -5.002 1.00 97.81 136 TRP A CA 1
ATOM 1041 C C . TRP A 1 136 ? -9.523 6.081 -4.464 1.00 97.81 136 TRP A C 1
ATOM 1043 O O . TRP A 1 136 ? -9.744 7.122 -3.850 1.00 97.81 136 TRP A O 1
ATOM 1053 N N . SER A 1 137 ? -10.437 5.124 -4.639 1.00 98.00 137 SER A N 1
ATOM 1054 C CA . SER A 1 137 ? -11.790 5.184 -4.078 1.00 98.00 137 SER A CA 1
ATOM 1055 C C . SER A 1 137 ? -11.741 5.324 -2.558 1.00 98.00 137 SER A C 1
ATOM 1057 O O . SER A 1 137 ? -12.257 6.305 -2.024 1.00 98.00 137 SER A O 1
ATOM 1059 N N . ASP A 1 138 ? -11.009 4.435 -1.879 1.00 96.94 138 ASP A N 1
ATOM 1060 C CA . ASP A 1 138 ? -10.842 4.465 -0.421 1.00 96.94 138 ASP A CA 1
ATOM 1061 C C . ASP A 1 138 ? -10.251 5.796 0.065 1.00 96.94 138 ASP A C 1
ATOM 1063 O O . ASP A 1 138 ? -10.656 6.340 1.090 1.00 96.94 138 ASP A O 1
ATOM 1067 N N . ILE A 1 139 ? -9.282 6.350 -0.671 1.00 97.88 139 ILE A N 1
ATOM 1068 C CA . ILE A 1 139 ? -8.685 7.649 -0.342 1.00 97.88 139 ILE A CA 1
ATOM 1069 C C . ILE A 1 139 ? -9.701 8.782 -0.519 1.00 97.88 139 ILE A C 1
ATOM 1071 O O . ILE A 1 139 ? -9.748 9.677 0.323 1.00 97.88 139 ILE A O 1
ATOM 1075 N N . CYS A 1 140 ? -10.499 8.772 -1.588 1.00 97.69 140 CYS A N 1
ATOM 1076 C CA . CYS A 1 140 ? -11.515 9.793 -1.844 1.00 97.69 140 CYS A CA 1
ATOM 1077 C C . CYS A 1 140 ? -12.616 9.827 -0.782 1.00 97.69 140 CYS A C 1
ATOM 1079 O O . CYS A 1 140 ? -13.132 10.906 -0.504 1.00 97.69 140 CYS A O 1
ATOM 1081 N N . GLU A 1 141 ? -12.941 8.690 -0.171 1.00 97.12 141 GLU A N 1
ATOM 1082 C CA . GLU A 1 141 ? -13.929 8.621 0.911 1.00 97.12 141 GLU A CA 1
ATOM 1083 C C . GLU A 1 141 ? -13.448 9.281 2.209 1.00 97.12 141 GLU A C 1
ATOM 1085 O O . GLU A 1 141 ? -14.260 9.782 2.985 1.00 97.12 141 GLU A O 1
ATOM 1090 N N . VAL A 1 142 ? -12.133 9.295 2.459 1.00 96.69 142 VAL A N 1
ATOM 1091 C CA . VAL A 1 142 ? -11.573 9.665 3.774 1.00 96.69 142 VAL A CA 1
ATOM 1092 C C . VAL A 1 142 ? -10.690 10.915 3.754 1.00 96.69 142 VAL A C 1
ATOM 1094 O O . VAL A 1 142 ? -10.353 11.449 4.811 1.00 96.69 142 VAL A O 1
ATOM 1097 N N . ALA A 1 143 ? -10.272 11.381 2.576 1.00 97.31 143 ALA A N 1
ATOM 1098 C CA . ALA A 1 143 ? -9.400 12.541 2.421 1.00 97.31 143 ALA A CA 1
ATOM 1099 C C . ALA A 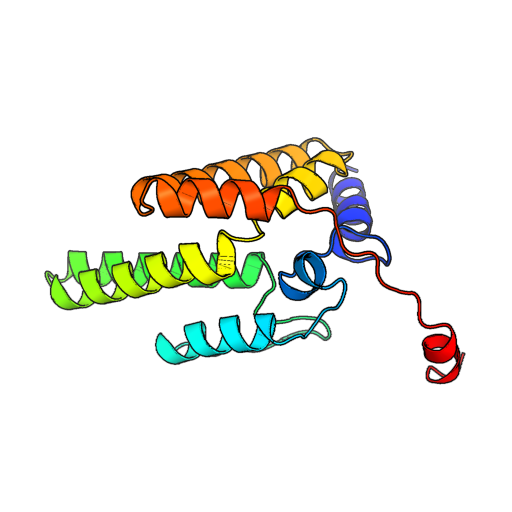1 143 ? -10.184 13.829 2.150 1.00 97.31 143 ALA A C 1
ATOM 1101 O O . ALA A 1 143 ? -11.098 13.870 1.329 1.00 97.31 143 ALA A O 1
ATOM 1102 N N . ASP A 1 144 ? -9.729 14.930 2.746 1.00 97.50 144 ASP A N 1
ATOM 1103 C CA . ASP A 1 144 ? -10.185 16.263 2.361 1.00 97.50 144 ASP A CA 1
ATOM 1104 C C . ASP A 1 144 ? -9.601 16.710 1.004 1.00 97.50 144 ASP A C 1
ATOM 1106 O O . ASP A 1 144 ? -8.648 16.141 0.453 1.00 97.50 144 ASP A O 1
ATOM 1110 N N . GLN A 1 145 ? -10.155 17.788 0.447 1.00 96.69 145 GLN A N 1
ATOM 1111 C CA . GLN A 1 145 ? -9.755 18.27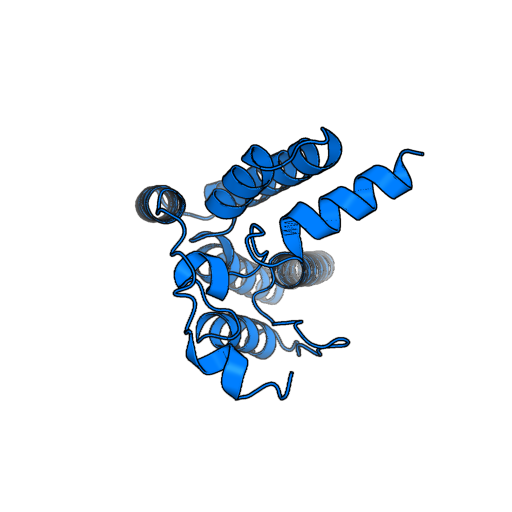5 -0.873 1.00 96.69 145 GLN A CA 1
ATOM 1112 C C . GLN A 1 145 ? -8.284 18.725 -0.934 1.00 96.69 145 GLN A C 1
ATOM 1114 O O . GLN A 1 145 ? -7.632 18.586 -1.975 1.00 96.69 145 GLN A O 1
ATOM 1119 N N . ALA A 1 146 ? -7.741 19.264 0.161 1.00 97.44 146 ALA A N 1
ATOM 1120 C CA . ALA A 1 146 ? -6.342 19.677 0.238 1.00 97.44 146 ALA A CA 1
ATOM 1121 C C . ALA A 1 146 ? -5.401 18.462 0.174 1.00 97.44 146 ALA A C 1
ATOM 1123 O O . ALA A 1 146 ? -4.422 18.458 -0.581 1.00 97.44 146 ALA A O 1
ATOM 1124 N N . THR A 1 147 ? -5.738 17.400 0.902 1.00 97.38 147 THR A N 1
ATOM 1125 C CA . THR A 1 147 ? -5.026 16.125 0.890 1.00 97.38 147 THR A CA 1
ATOM 1126 C C . THR A 1 147 ? -5.085 15.488 -0.487 1.00 97.38 147 THR A C 1
ATOM 1128 O O . THR A 1 147 ? -4.035 15.127 -1.017 1.00 97.38 147 THR A O 1
ATOM 1131 N N . LEU A 1 148 ? -6.259 15.434 -1.123 1.00 97.19 148 LEU A N 1
ATOM 1132 C CA . LEU A 1 148 ? -6.399 14.901 -2.481 1.00 97.19 148 LEU A CA 1
ATOM 1133 C C . LEU A 1 148 ? -5.495 15.632 -3.482 1.00 97.19 148 LEU A C 1
ATOM 1135 O O . LEU A 1 148 ? -4.743 14.990 -4.216 1.00 97.19 148 LEU A O 1
ATOM 1139 N N . LYS A 1 149 ? -5.477 16.973 -3.469 1.00 96.69 149 LYS A N 1
ATOM 1140 C CA . LYS A 1 149 ? -4.588 17.776 -4.334 1.00 96.69 149 LYS A CA 1
ATOM 1141 C C . LYS A 1 149 ? -3.106 17.446 -4.112 1.00 96.69 149 LYS A C 1
ATOM 1143 O O . LYS A 1 149 ? -2.344 17.296 -5.076 1.00 96.69 149 LYS A O 1
ATOM 1148 N N . ARG A 1 150 ? -2.693 17.292 -2.849 1.00 97.19 150 ARG A N 1
ATOM 1149 C CA . ARG A 1 150 ? -1.320 16.911 -2.482 1.00 97.19 150 ARG A CA 1
ATOM 1150 C C . ARG A 1 150 ? -0.971 15.510 -2.985 1.00 97.19 150 ARG A C 1
ATOM 1152 O O . ARG A 1 150 ? 0.106 15.327 -3.552 1.00 97.19 150 ARG A O 1
ATOM 1159 N N . LEU A 1 151 ? -1.868 14.539 -2.818 1.00 96.62 151 LEU A N 1
ATOM 1160 C CA . LEU A 1 151 ? -1.660 13.160 -3.264 1.00 96.62 151 LEU A CA 1
ATOM 1161 C C . LEU A 1 151 ? -1.605 13.056 -4.793 1.00 96.62 151 LEU A C 1
ATOM 1163 O O . LEU A 1 151 ? -0.712 12.395 -5.320 1.00 96.62 151 LEU A O 1
ATOM 1167 N N . VAL A 1 152 ? -2.471 13.766 -5.522 1.00 94.94 152 VAL A N 1
ATOM 1168 C CA . VAL A 1 152 ? -2.405 13.835 -6.995 1.00 94.94 152 VAL A CA 1
ATOM 1169 C C . VAL A 1 152 ? -1.042 14.350 -7.451 1.00 94.94 152 VAL A C 1
ATOM 1171 O O . VAL A 1 152 ? -0.428 13.773 -8.346 1.00 94.94 152 VAL A O 1
ATOM 1174 N N . THR A 1 153 ? -0.541 15.407 -6.811 1.00 94.62 153 THR A N 1
ATOM 1175 C CA . THR A 1 153 ? 0.778 15.970 -7.123 1.00 94.62 153 THR A CA 1
ATOM 1176 C C . THR A 1 153 ? 1.902 14.979 -6.812 1.00 94.62 153 THR A C 1
ATOM 1178 O O . THR A 1 153 ? 2.806 14.798 -7.628 1.00 94.62 153 THR A O 1
ATOM 1181 N N . ALA A 1 154 ? 1.842 14.289 -5.669 1.00 93.50 154 ALA A N 1
ATOM 1182 C CA . ALA A 1 154 ? 2.839 13.291 -5.282 1.00 93.50 154 ALA A CA 1
ATOM 1183 C C . ALA A 1 154 ? 2.923 12.122 -6.283 1.00 93.50 154 ALA A C 1
ATOM 1185 O O . ALA A 1 154 ? 4.017 11.728 -6.683 1.00 93.50 154 ALA A O 1
ATOM 1186 N N . ASN A 1 155 ? 1.780 11.650 -6.783 1.00 93.69 155 ASN A N 1
ATOM 1187 C CA . ASN A 1 155 ? 1.714 10.530 -7.725 1.00 93.69 155 ASN A CA 1
ATOM 1188 C C . ASN A 1 155 ? 2.109 10.887 -9.171 1.00 93.69 155 ASN A C 1
ATOM 1190 O O . ASN A 1 155 ? 2.207 9.994 -10.011 1.00 93.69 155 ASN A O 1
ATOM 1194 N N . ARG A 1 156 ? 2.357 12.168 -9.482 1.00 90.38 156 ARG A N 1
ATOM 1195 C CA . ARG A 1 156 ? 2.856 12.626 -10.796 1.00 90.38 156 ARG A CA 1
ATOM 1196 C C . ARG A 1 156 ? 4.385 12.697 -10.893 1.00 90.38 156 ARG A C 1
ATOM 1198 O O . ARG A 1 156 ? 4.907 12.973 -11.969 1.00 90.38 156 ARG A O 1
ATOM 1205 N N . ARG A 1 157 ? 5.116 12.472 -9.794 1.00 80.69 157 ARG A N 1
ATOM 1206 C CA . ARG A 1 157 ? 6.591 12.562 -9.756 1.00 80.69 157 ARG A CA 1
ATOM 1207 C C . ARG A 1 157 ? 7.233 11.588 -10.755 1.00 80.69 157 ARG A C 1
ATOM 1209 O O . ARG A 1 157 ? 6.674 10.518 -10.959 1.00 80.69 157 ARG A O 1
ATOM 1216 N N . PRO A 1 158 ? 8.390 11.873 -11.375 1.00 73.69 158 PRO A N 1
ATOM 1217 C CA . PRO A 1 158 ? 9.138 10.876 -12.152 1.00 73.69 158 PRO A CA 1
ATOM 1218 C C . PRO A 1 158 ? 9.739 9.793 -11.234 1.00 73.69 158 PRO A C 1
ATOM 1220 O O . PRO A 1 158 ? 9.936 10.043 -10.047 1.00 73.69 158 PRO A O 1
ATOM 1223 N N . LEU A 1 159 ? 10.028 8.596 -11.763 1.00 66.12 159 LEU A N 1
ATOM 1224 C CA . LEU A 1 159 ? 10.813 7.605 -11.017 1.00 66.12 159 LEU A CA 1
ATOM 1225 C C . LEU A 1 159 ? 12.224 8.156 -10.824 1.00 66.12 159 LEU A C 1
ATOM 1227 O O . LEU A 1 159 ? 12.863 8.576 -11.795 1.00 66.12 159 LEU A O 1
ATOM 1231 N N . MET A 1 160 ? 12.727 8.122 -9.592 1.00 68.50 160 MET A N 1
ATOM 1232 C CA . MET A 1 160 ? 14.150 8.339 -9.377 1.00 68.50 160 MET A CA 1
ATOM 1233 C C . MET A 1 160 ? 14.901 7.131 -9.929 1.00 68.50 160 MET A C 1
ATOM 1235 O O . MET A 1 160 ? 14.706 6.003 -9.481 1.00 68.50 160 MET A O 1
ATOM 1239 N N . ARG A 1 161 ? 15.738 7.357 -10.947 1.00 59.66 161 ARG A N 1
ATOM 1240 C CA . ARG A 1 161 ? 16.608 6.302 -11.472 1.00 59.66 161 ARG A CA 1
ATOM 1241 C C . ARG A 1 161 ? 17.550 5.856 -10.361 1.00 59.66 161 ARG A C 1
ATOM 1243 O O . ARG A 1 161 ? 18.165 6.702 -9.708 1.00 59.66 161 ARG A O 1
ATOM 1250 N N . GLN A 1 162 ? 17.713 4.544 -10.201 1.00 55.84 162 GLN A N 1
ATOM 1251 C CA . GLN A 1 162 ? 18.862 4.022 -9.475 1.00 55.84 162 GLN A CA 1
ATOM 1252 C C . GLN A 1 162 ? 20.118 4.609 -10.112 1.00 55.84 162 GLN A C 1
ATOM 1254 O O . GLN A 1 162 ? 20.380 4.391 -11.295 1.00 55.84 162 GLN A O 1
ATOM 1259 N N . LYS A 1 163 ? 20.885 5.384 -9.342 1.00 43.75 163 LYS A N 1
ATOM 1260 C CA . LYS A 1 163 ? 22.279 5.621 -9.701 1.00 43.75 163 LYS A CA 1
ATOM 1261 C C . LYS A 1 163 ? 22.953 4.261 -9.603 1.00 43.75 163 LYS A C 1
ATOM 1263 O O . LYS A 1 163 ? 23.082 3.734 -8.501 1.00 43.75 163 LYS A O 1
ATOM 1268 N N . THR A 1 164 ? 23.305 3.685 -10.745 1.00 47.19 164 THR A N 1
ATOM 1269 C CA . THR A 1 164 ? 24.189 2.529 -10.799 1.00 47.19 164 THR A CA 1
ATOM 1270 C C . THR A 1 164 ? 25.490 2.971 -10.150 1.00 47.19 164 THR A C 1
ATOM 1272 O O . THR A 1 164 ? 26.191 3.809 -10.712 1.00 47.19 164 THR A O 1
ATOM 1275 N N . ASP A 1 165 ? 25.761 2.501 -8.938 1.00 41.47 165 ASP A N 1
ATOM 1276 C CA . ASP A 1 165 ? 27.058 2.710 -8.315 1.00 41.47 165 ASP A CA 1
ATOM 1277 C C . ASP A 1 165 ? 28.038 1.725 -8.972 1.00 41.47 165 ASP A C 1
ATOM 1279 O O . ASP A 1 165 ? 27.841 0.509 -8.843 1.00 41.47 165 ASP A O 1
ATOM 1283 N N . PRO A 1 166 ? 29.046 2.196 -9.731 1.00 48.19 166 PRO A N 1
ATOM 1284 C CA . PRO A 1 166 ? 30.018 1.320 -10.376 1.00 48.19 166 PRO A CA 1
ATOM 1285 C C . PRO A 1 166 ? 30.769 0.434 -9.374 1.00 48.19 166 PRO A C 1
ATOM 1287 O O . PRO A 1 166 ? 31.234 -0.643 -9.752 1.00 48.19 166 PRO A O 1
ATOM 1290 N N . ASP A 1 167 ? 30.861 0.850 -8.107 1.00 48.91 167 ASP A N 1
ATOM 1291 C CA . ASP A 1 167 ? 31.609 0.129 -7.079 1.00 48.91 167 ASP A CA 1
ATOM 1292 C C . ASP A 1 167 ? 30.824 -1.030 -6.440 1.00 48.91 167 ASP A C 1
ATOM 1294 O O . ASP A 1 167 ? 31.436 -1.905 -5.826 1.00 48.91 167 ASP A O 1
ATOM 1298 N N . PHE A 1 168 ? 29.509 -1.157 -6.672 1.00 48.56 168 PHE A N 1
ATOM 1299 C CA . PHE A 1 168 ? 28.750 -2.323 -6.185 1.00 48.56 168 PHE A CA 1
ATOM 1300 C C . PHE A 1 168 ? 29.195 -3.635 -6.860 1.00 48.56 168 PHE A C 1
ATOM 1302 O O . PHE A 1 168 ? 29.148 -4.703 -6.249 1.00 48.56 168 PHE A O 1
ATOM 1309 N N . ARG A 1 169 ? 29.706 -3.564 -8.101 1.00 47.25 169 ARG A N 1
ATOM 1310 C CA . ARG A 1 169 ? 30.291 -4.730 -8.789 1.00 47.25 169 ARG A CA 1
ATOM 1311 C C . ARG A 1 169 ? 31.576 -5.228 -8.125 1.00 47.25 169 ARG A C 1
ATOM 1313 O O . ARG A 1 169 ? 31.826 -6.423 -8.155 1.00 47.25 169 ARG A O 1
ATOM 1320 N N . LYS A 1 170 ? 32.357 -4.355 -7.480 1.00 46.91 170 LYS A N 1
ATOM 1321 C CA . LYS A 1 170 ? 33.627 -4.749 -6.844 1.00 46.91 170 LYS A CA 1
ATOM 1322 C C . LYS A 1 170 ? 33.444 -5.431 -5.487 1.00 46.91 170 LYS A C 1
ATOM 1324 O O . LYS A 1 170 ? 34.334 -6.154 -5.058 1.00 46.91 170 LYS A O 1
ATOM 1329 N N . ALA A 1 171 ? 32.304 -5.233 -4.826 1.00 43.66 171 ALA A N 1
ATOM 1330 C CA . ALA A 1 171 ? 32.026 -5.819 -3.513 1.00 43.66 171 ALA A CA 1
ATOM 1331 C C . ALA A 1 171 ? 31.352 -7.206 -3.571 1.00 43.66 171 ALA A C 1
ATOM 1333 O O . ALA A 1 171 ? 31.237 -7.856 -2.537 1.00 43.66 171 ALA A O 1
ATOM 1334 N N . SER A 1 172 ? 30.914 -7.669 -4.751 1.00 43.41 172 SER A N 1
ATOM 1335 C CA . SER A 1 172 ? 30.186 -8.946 -4.902 1.00 43.41 172 SER A CA 1
ATOM 1336 C C . SER A 1 172 ? 31.021 -10.115 -5.441 1.00 43.41 172 SER A C 1
ATOM 1338 O O . SER A 1 172 ? 30.456 -11.175 -5.684 1.00 43.41 172 SER A O 1
ATOM 1340 N N . GLY A 1 173 ? 32.341 -9.968 -5.601 1.00 45.56 173 GLY A N 1
ATOM 1341 C CA . GLY A 1 173 ? 33.231 -11.106 -5.877 1.00 45.56 173 GLY A CA 1
ATOM 1342 C C . GLY A 1 173 ? 32.876 -11.940 -7.118 1.00 45.56 173 GLY A C 1
ATOM 1343 O O . GLY A 1 173 ? 33.002 -13.162 -7.071 1.00 45.56 173 GLY A O 1
ATOM 1344 N N . LEU A 1 174 ? 32.440 -11.286 -8.201 1.00 37.84 174 LEU A N 1
ATOM 1345 C CA . LEU A 1 174 ? 32.385 -11.851 -9.555 1.00 37.84 174 LEU A CA 1
ATOM 1346 C C . LEU A 1 174 ? 33.325 -11.073 -10.475 1.00 37.84 174 LEU A C 1
ATOM 1348 O O . LEU A 1 174 ? 33.296 -9.821 -10.405 1.00 37.84 174 LEU A O 1
#

Radius of gyration: 17.71 Å; Cα contacts (8 Å, |Δi|>4): 177; chains: 1; bounding box: 55×41×42 Å

Nearest PDB structures (foldseek):
  3g6i-assembly1_A-2  TM=2.719E-01  e=7.868E+00  Bacteroides thetaiotaomicron VPI-5482

Secondary structure (DSSP, 8-state):
-HHHHHHHHHIIIIISTT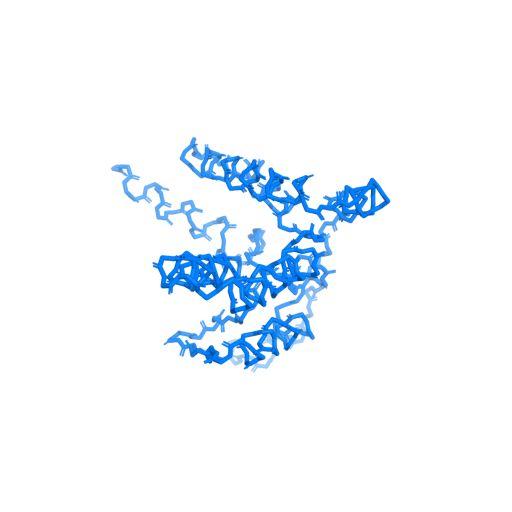S--SBHHHHHHS-SSSHHHHHHHHHHHHTT-----SSTT--TTBHHHHHHHHHHHHHHHHHHHHTT-HHHHHHHHHHHHHHIIIIITTTHHHHHHHHHHH--SHHHHHHHHHHHHHHHHHHHHH--HHHHHHHHHHTTPPPPPP---GGGGTTTT-

Mean predicted aligned error: 5.64 Å

Foldseek 3Di:
DVVVVVVVLCCQADNDPPHLHQFPCCQPPVDPPDVLLVVLQVLCVVVVHHDDDPDPPDTSRGPVNLVVVLVVLVVQLVVCVVVVNNVSNVVSVVSSLCSLLPNCLLELLLSLVVSLVVDPDVVSVVVSVVVNVVSVVVNVVRDDPVSVVNSVVSSPDDRDHPPPDPCVVVVPPD

pLDDT: mean 91.11, std 14.14, range [37.84, 98.62]

Sequence (174 aa):
MVLAALAEEFAGLFVVPGAVMPFRSAFETGRMFQPQSDLASAAYTEAGFAFHAHLSGEFPDHIAVMLAFVSQTLAHEAAALTAGDHAAATLWQQRRVRFLLRQIGPWAIGWCRRAGGAARHPFYRAILGLTEQVIWSDICEVADQATLKRLVTANRRPLMRQKTDPDFRKASGL

Solvent-accessible surface area (backbone atoms only — not comparable to full-atom values): 9590 Å² total; per-residue (Å²): 109,73,68,59,54,52,53,54,46,48,40,57,44,48,65,43,93,91,28,55,49,59,28,54,22,26,48,75,66,27,39,70,88,37,72,51,24,54,56,39,45,51,54,36,45,77,72,76,42,82,88,76,70,90,52,91,91,60,56,53,29,24,52,70,54,47,50,49,50,48,53,51,35,51,52,51,19,52,52,24,50,75,72,67,36,57,67,60,18,51,52,29,46,52,53,41,52,52,43,44,65,70,72,38,47,47,43,50,50,34,46,23,55,48,44,26,70,69,41,84,53,69,65,56,26,50,52,26,51,51,52,30,52,55,56,48,50,61,45,62,77,74,48,54,72,69,54,49,55,51,29,57,58,45,30,66,58,75,75,43,70,64,76,81,59,78,64,60,58,73,75,66,81,114